Protein AF-A0A265Q5B5-F1 (afdb_monomer_lite)

Structure (mmCIF, N/CA/C/O backbone):
data_AF-A0A265Q5B5-F1
#
_entry.id   AF-A0A265Q5B5-F1
#
loop_
_atom_site.group_PDB
_atom_site.id
_atom_site.type_symbol
_atom_site.label_atom_id
_atom_site.label_alt_id
_atom_site.label_comp_id
_atom_site.label_asym_id
_atom_site.label_entity_id
_atom_site.label_seq_id
_atom_site.pdbx_PDB_ins_code
_atom_site.Cartn_x
_atom_site.Cartn_y
_atom_site.Cartn_z
_atom_site.occupancy
_atom_site.B_iso_or_equiv
_atom_site.auth_seq_id
_atom_site.auth_comp_id
_atom_site.auth_asym_id
_atom_site.auth_atom_id
_atom_site.pdbx_PDB_model_num
ATOM 1 N N . MET A 1 1 ? 31.815 -6.594 30.009 1.00 37.56 1 MET A N 1
ATOM 2 C CA . MET A 1 1 ? 31.273 -6.221 28.683 1.00 37.56 1 MET A CA 1
ATOM 3 C C . MET A 1 1 ? 29.751 -6.124 28.765 1.00 37.56 1 MET A C 1
ATOM 5 O O . MET A 1 1 ? 29.107 -7.114 29.095 1.00 37.56 1 MET A O 1
ATOM 9 N N . LYS A 1 2 ? 29.179 -4.924 28.579 1.00 41.59 2 LYS A N 1
ATOM 10 C CA . LYS A 1 2 ? 27.729 -4.666 28.672 1.00 41.59 2 LYS A CA 1
ATOM 11 C C . LYS A 1 2 ? 27.026 -5.218 27.427 1.00 41.59 2 LYS A C 1
ATOM 13 O O . LYS A 1 2 ? 27.319 -4.789 26.319 1.00 41.59 2 LYS A O 1
ATOM 18 N N . ARG A 1 3 ? 26.085 -6.146 27.626 1.00 47.56 3 ARG A N 1
ATOM 19 C CA . ARG A 1 3 ? 25.131 -6.595 26.603 1.00 47.56 3 ARG A CA 1
ATOM 20 C C . ARG A 1 3 ? 24.253 -5.407 26.197 1.00 47.56 3 ARG A C 1
ATOM 22 O O . ARG A 1 3 ? 23.339 -5.037 26.935 1.00 47.56 3 ARG A O 1
ATOM 29 N N . GLN A 1 4 ? 24.541 -4.803 25.048 1.00 50.81 4 GLN A N 1
ATOM 30 C CA . GLN A 1 4 ? 23.623 -3.887 24.379 1.00 50.81 4 GLN A CA 1
ATOM 31 C C . GLN A 1 4 ? 22.377 -4.707 24.017 1.00 50.81 4 GLN A C 1
ATOM 33 O O . GLN A 1 4 ? 22.443 -5.614 23.190 1.00 50.81 4 GLN A O 1
ATOM 38 N N . ARG A 1 5 ? 21.253 -4.449 24.694 1.00 52.31 5 ARG A N 1
ATOM 39 C CA . ARG A 1 5 ? 19.944 -4.999 24.326 1.00 52.31 5 ARG A CA 1
ATOM 40 C C . ARG A 1 5 ? 19.617 -4.487 22.925 1.00 52.31 5 ARG A C 1
ATOM 42 O O . ARG A 1 5 ? 19.189 -3.345 22.776 1.00 52.31 5 ARG A O 1
ATOM 49 N N . LEU A 1 6 ? 19.876 -5.313 21.916 1.00 54.53 6 LEU A N 1
ATOM 50 C CA . LEU A 1 6 ? 19.360 -5.142 20.567 1.00 54.53 6 LEU A CA 1
ATOM 51 C C . LEU A 1 6 ? 17.833 -5.084 20.689 1.00 54.53 6 LEU A C 1
ATOM 53 O O . LEU A 1 6 ? 17.208 -6.074 21.044 1.00 54.53 6 LEU A O 1
ATOM 57 N N . ILE A 1 7 ? 17.302 -3.866 20.555 1.00 53.28 7 ILE A N 1
ATOM 58 C CA . ILE A 1 7 ? 15.945 -3.491 20.139 1.00 53.28 7 ILE A CA 1
ATOM 59 C C . ILE A 1 7 ? 14.865 -4.496 20.575 1.00 53.28 7 ILE A C 1
ATOM 61 O O . ILE A 1 7 ? 14.673 -5.530 19.945 1.00 53.28 7 ILE A O 1
ATOM 65 N N . LYS A 1 8 ? 14.137 -4.160 21.652 1.00 49.94 8 LYS A N 1
ATOM 66 C CA . LYS A 1 8 ? 12.994 -4.933 22.166 1.00 49.94 8 LYS A CA 1
ATOM 67 C C . LYS A 1 8 ? 12.066 -5.367 21.022 1.00 49.94 8 LYS A C 1
ATOM 69 O O . LYS A 1 8 ? 11.388 -4.544 20.408 1.00 49.94 8 LYS A O 1
ATOM 74 N N . SER A 1 9 ? 12.045 -6.669 20.784 1.00 59.62 9 SER A N 1
ATOM 75 C CA . SER A 1 9 ? 11.292 -7.385 19.764 1.00 59.62 9 SER A CA 1
ATOM 76 C C . SER A 1 9 ? 9.822 -7.591 20.145 1.00 59.62 9 SER A C 1
ATOM 78 O O . SER A 1 9 ? 9.343 -8.713 20.084 1.00 59.62 9 SER A O 1
ATOM 80 N N . ASP A 1 10 ? 9.097 -6.538 20.525 1.00 58.72 10 ASP A N 1
ATOM 81 C CA . ASP A 1 10 ? 7.666 -6.642 20.856 1.00 58.72 10 ASP A CA 1
ATOM 82 C C . ASP A 1 10 ? 6.896 -5.425 20.326 1.00 58.72 10 ASP A C 1
ATOM 84 O O . ASP A 1 10 ? 6.395 -4.588 21.078 1.00 58.72 10 ASP A O 1
ATOM 88 N N . MET A 1 11 ? 6.808 -5.281 18.998 1.00 64.94 11 MET A N 1
ATOM 89 C CA . MET A 1 11 ? 5.760 -4.419 18.440 1.00 64.94 11 MET A CA 1
ATOM 90 C C . MET A 1 11 ? 4.413 -5.122 18.599 1.00 64.94 11 MET A C 1
ATOM 92 O O . MET A 1 11 ? 4.222 -6.223 18.074 1.00 64.94 11 MET A O 1
ATOM 96 N N . SER A 1 12 ? 3.488 -4.470 19.308 1.00 81.12 12 SER A N 1
ATOM 97 C CA . SER A 1 12 ? 2.120 -4.955 19.484 1.00 81.12 12 SER A CA 1
ATOM 98 C C . SER A 1 12 ? 1.415 -5.117 18.136 1.00 81.12 12 SER A C 1
ATOM 100 O O . SER A 1 12 ? 1.731 -4.423 17.165 1.00 81.12 12 SER A O 1
ATOM 102 N N . PHE A 1 13 ? 0.430 -6.019 18.080 1.00 79.31 13 PHE A N 1
ATOM 103 C CA . PHE A 1 13 ? -0.422 -6.187 16.898 1.00 79.31 13 PHE A CA 1
ATOM 104 C C . PHE A 1 13 ? -1.035 -4.857 16.452 1.00 79.31 13 PHE A C 1
ATOM 106 O O . PHE A 1 13 ? -1.011 -4.557 15.267 1.00 79.31 13 PHE A O 1
ATOM 113 N N . TYR A 1 14 ? -1.444 -4.016 17.407 1.00 79.25 14 TYR A N 1
ATOM 114 C CA . TYR A 1 14 ? -1.907 -2.653 17.149 1.00 79.25 14 TYR A CA 1
ATOM 115 C C . TYR A 1 14 ? -0.912 -1.844 16.302 1.00 79.25 14 TYR A C 1
ATOM 117 O O . TYR A 1 14 ? -1.262 -1.347 15.235 1.00 79.25 14 TYR A O 1
ATOM 125 N N . LYS A 1 15 ? 0.355 -1.765 16.729 1.00 80.31 15 LYS A N 1
ATOM 126 C CA . LYS A 1 15 ? 1.370 -0.956 16.040 1.00 80.31 15 LYS A CA 1
ATOM 127 C C . LYS A 1 15 ? 1.723 -1.518 14.662 1.00 80.31 15 LYS A C 1
ATOM 129 O O . LYS A 1 15 ? 2.007 -0.761 13.740 1.00 80.31 15 LYS A O 1
ATOM 134 N N . LYS A 1 16 ? 1.687 -2.845 14.510 1.00 84.06 16 LYS A N 1
ATOM 135 C CA . LYS A 1 16 ? 1.873 -3.501 13.206 1.00 84.06 16 LYS A CA 1
ATOM 136 C C . LYS A 1 16 ? 0.741 -3.137 12.246 1.00 84.06 16 LYS A C 1
ATOM 138 O O . LYS A 1 16 ? 1.023 -2.742 11.120 1.00 84.06 16 LYS A O 1
ATOM 143 N N . THR A 1 17 ? -0.508 -3.217 12.701 1.00 86.19 17 THR A N 1
ATOM 144 C CA . THR A 1 17 ? -1.680 -2.837 11.903 1.00 86.19 17 THR A CA 1
ATOM 145 C C . THR A 1 17 ? -1.631 -1.363 11.516 1.00 86.19 17 THR A C 1
ATOM 147 O O . THR A 1 17 ? -1.834 -1.035 10.354 1.00 86.19 17 THR A O 1
ATOM 150 N N . GLU A 1 18 ? -1.278 -0.478 12.448 1.00 86.12 18 GLU A N 1
ATOM 151 C CA . GLU A 1 18 ? -1.142 0.955 12.177 1.00 86.12 18 GLU A CA 1
ATOM 152 C C . GLU A 1 18 ? -0.113 1.245 11.071 1.00 86.12 18 GLU A C 1
ATOM 154 O O . GLU A 1 18 ? -0.389 2.019 10.157 1.00 86.12 18 GLU A O 1
ATOM 159 N N . ILE A 1 19 ? 1.047 0.577 11.088 1.00 86.81 19 ILE A N 1
ATOM 160 C CA . ILE A 1 19 ? 2.059 0.714 10.027 1.00 86.81 19 ILE A CA 1
ATOM 161 C C . ILE A 1 19 ? 1.509 0.254 8.671 1.00 86.81 19 ILE A C 1
ATOM 163 O O . ILE A 1 19 ? 1.749 0.916 7.660 1.00 86.81 19 ILE A O 1
ATOM 167 N N . VAL A 1 20 ? 0.778 -0.864 8.638 1.00 87.94 20 VAL A N 1
ATOM 168 C CA . VAL A 1 20 ? 0.155 -1.376 7.407 1.00 87.94 20 VAL A CA 1
ATOM 169 C C . VAL A 1 20 ? -0.843 -0.359 6.853 1.00 87.94 20 VAL A C 1
ATOM 171 O O . VAL A 1 20 ? -0.760 -0.011 5.679 1.00 87.94 20 VAL A O 1
ATOM 174 N N . LEU A 1 21 ? -1.720 0.177 7.704 1.00 88.00 21 LEU A N 1
ATOM 175 C CA . LEU A 1 21 ? -2.726 1.169 7.320 1.00 88.00 21 LEU A CA 1
ATOM 176 C C . LEU A 1 21 ? -2.096 2.475 6.816 1.00 88.00 21 LEU A C 1
ATOM 178 O O . LEU A 1 21 ? -2.519 3.001 5.792 1.00 88.00 21 LEU A O 1
ATOM 182 N N . TYR A 1 22 ? -1.041 2.972 7.468 1.00 85.25 22 TYR A N 1
ATOM 183 C CA . TYR A 1 22 ? -0.315 4.158 6.995 1.00 85.25 22 TYR A CA 1
ATOM 184 C C . TYR A 1 22 ? 0.389 3.946 5.655 1.00 85.25 22 TYR A C 1
ATOM 186 O O . TYR A 1 22 ? 0.546 4.886 4.872 1.00 85.25 22 TYR A O 1
ATOM 194 N N . ASN A 1 23 ? 0.881 2.734 5.409 1.00 87.06 23 ASN A N 1
ATOM 195 C CA . ASN A 1 23 ? 1.587 2.421 4.174 1.00 87.06 23 ASN A CA 1
ATOM 196 C C . ASN A 1 23 ? 0.636 2.058 3.034 1.00 87.06 23 ASN A C 1
ATOM 198 O O . ASN A 1 23 ? 1.039 2.189 1.886 1.00 87.06 23 ASN A O 1
ATOM 202 N N . TYR A 1 24 ? -0.605 1.668 3.316 1.00 89.56 24 TYR A N 1
ATOM 203 C CA . TYR A 1 24 ? -1.591 1.273 2.311 1.00 89.56 24 TYR A CA 1
ATOM 204 C C . TYR A 1 24 ? -1.772 2.319 1.196 1.00 89.56 24 TYR A C 1
ATOM 206 O O . TYR A 1 24 ? -1.616 2.000 0.018 1.00 89.56 24 TYR A O 1
ATOM 214 N N . GLU A 1 25 ? -1.976 3.591 1.547 1.00 85.88 25 GLU A N 1
ATOM 215 C CA . GLU A 1 25 ? -2.076 4.678 0.557 1.00 85.88 25 GLU A CA 1
ATOM 216 C C . GLU A 1 25 ? -0.761 4.894 -0.214 1.00 85.88 25 GLU A C 1
ATOM 218 O O . GLU A 1 25 ? -0.761 5.159 -1.418 1.00 85.88 25 GLU A O 1
ATOM 223 N N . LYS A 1 26 ? 0.391 4.692 0.439 1.00 88.38 26 LYS A N 1
ATOM 224 C CA . LYS A 1 26 ? 1.698 4.762 -0.234 1.00 88.38 26 LYS A CA 1
ATOM 225 C C . LYS A 1 26 ? 1.896 3.615 -1.221 1.00 88.38 26 LYS A C 1
ATOM 227 O O . LYS A 1 26 ? 2.515 3.834 -2.257 1.00 88.38 26 LYS A O 1
ATOM 232 N N . LEU A 1 27 ? 1.387 2.418 -0.922 1.00 89.00 27 LEU A N 1
ATOM 233 C CA . LEU A 1 27 ? 1.443 1.269 -1.829 1.00 89.00 27 LEU A CA 1
ATOM 234 C C . LEU A 1 27 ? 0.643 1.559 -3.102 1.00 89.00 27 LEU A C 1
ATOM 236 O O . LEU A 1 27 ? 1.166 1.358 -4.196 1.00 89.00 27 LEU A O 1
ATOM 240 N N . LYS A 1 28 ? -0.564 2.128 -2.979 1.00 88.81 28 LYS A N 1
ATOM 241 C CA . LYS A 1 28 ? -1.359 2.568 -4.140 1.00 88.81 28 LYS A CA 1
ATOM 242 C C . LYS A 1 28 ? -0.628 3.608 -4.980 1.00 88.81 28 LYS A C 1
ATOM 244 O O . LYS A 1 28 ? -0.538 3.471 -6.198 1.00 88.81 28 LYS A O 1
ATOM 249 N N . LEU A 1 29 ? -0.063 4.629 -4.332 1.00 89.69 29 LEU A N 1
ATOM 250 C CA . LEU A 1 29 ? 0.710 5.658 -5.025 1.00 89.69 29 LEU A CA 1
ATOM 251 C C . LEU A 1 29 ? 1.933 5.057 -5.734 1.00 89.69 29 LEU A C 1
ATOM 253 O O . LEU A 1 29 ? 2.249 5.438 -6.857 1.00 89.69 29 LEU A O 1
ATOM 257 N N . ALA A 1 30 ? 2.597 4.089 -5.102 1.00 88.50 30 ALA A N 1
ATOM 258 C CA . ALA A 1 30 ? 3.753 3.407 -5.665 1.00 88.50 30 ALA A CA 1
ATOM 259 C C . ALA A 1 30 ? 3.409 2.505 -6.860 1.00 88.50 30 ALA A C 1
ATOM 261 O O . ALA A 1 30 ? 4.289 2.291 -7.695 1.00 88.50 30 ALA A O 1
ATOM 262 N N . VAL A 1 31 ? 2.188 1.962 -6.942 1.00 91.06 31 VAL A N 1
ATOM 263 C CA . VAL A 1 31 ? 1.686 1.275 -8.146 1.00 91.06 31 VAL A CA 1
ATOM 264 C C . VAL A 1 31 ? 1.472 2.296 -9.255 1.00 91.06 31 VAL A C 1
ATOM 266 O O . VAL A 1 31 ? 2.102 2.183 -10.304 1.00 91.06 31 VAL A O 1
ATOM 269 N N . LYS A 1 32 ? 0.696 3.349 -8.979 1.00 91.00 32 LYS A N 1
ATOM 270 C CA . LYS A 1 32 ? 0.376 4.392 -9.960 1.00 91.00 32 LYS A CA 1
ATOM 271 C C . LYS A 1 32 ? 1.628 5.032 -10.566 1.00 91.00 32 LYS A C 1
ATOM 273 O O . LYS A 1 32 ? 1.723 5.174 -11.779 1.00 91.00 32 LYS A O 1
ATOM 278 N N . GLN A 1 33 ? 2.621 5.354 -9.736 1.00 87.44 33 GLN A N 1
ATOM 279 C CA . GLN A 1 33 ? 3.885 5.913 -10.216 1.00 87.44 33 GLN A CA 1
ATOM 280 C C . GLN A 1 33 ? 4.611 4.953 -11.169 1.00 87.44 33 GLN A C 1
ATOM 282 O O . GLN A 1 33 ? 5.109 5.382 -12.202 1.00 87.44 33 GLN A O 1
ATOM 287 N N . LYS A 1 34 ? 4.652 3.648 -10.861 1.00 87.81 34 LYS A N 1
ATOM 288 C CA . LYS A 1 34 ? 5.294 2.662 -11.746 1.00 87.81 34 LYS A CA 1
ATOM 289 C C . LYS A 1 34 ? 4.530 2.481 -13.056 1.00 87.81 34 LYS A C 1
ATOM 291 O O . LYS A 1 34 ? 5.152 2.263 -14.091 1.00 87.81 34 LYS A O 1
ATOM 296 N N . GLU A 1 35 ? 3.202 2.565 -13.036 1.00 89.12 35 GLU A N 1
ATOM 297 C CA . GLU A 1 35 ? 2.391 2.542 -14.259 1.00 89.12 35 GLU A CA 1
ATOM 298 C C . GLU A 1 35 ? 2.676 3.760 -15.149 1.00 89.12 35 GLU A C 1
ATOM 300 O O . GLU A 1 35 ? 2.836 3.616 -16.364 1.00 89.12 35 GLU A O 1
ATOM 305 N N . GLU A 1 36 ? 2.796 4.945 -14.546 1.00 89.00 36 GLU A N 1
ATOM 306 C CA . GLU A 1 36 ? 3.201 6.175 -15.234 1.00 89.00 36 GLU A CA 1
ATOM 307 C C . GLU A 1 36 ? 4.621 6.056 -15.805 1.00 89.00 36 GLU A C 1
ATOM 309 O O . GLU A 1 36 ? 4.836 6.401 -16.968 1.00 89.00 36 GLU A O 1
ATOM 314 N N . ASP A 1 37 ? 5.561 5.482 -15.050 1.00 85.19 37 ASP A N 1
ATOM 315 C CA . ASP A 1 37 ? 6.931 5.232 -15.510 1.00 85.19 37 ASP A CA 1
ATOM 316 C C . ASP A 1 37 ? 6.948 4.261 -16.707 1.00 85.19 37 ASP A C 1
ATOM 318 O O . ASP A 1 37 ? 7.596 4.528 -17.720 1.00 85.19 37 ASP A O 1
ATOM 322 N N . ILE A 1 38 ? 6.185 3.159 -16.648 1.00 86.94 38 ILE A N 1
ATOM 323 C CA . ILE A 1 38 ? 6.015 2.217 -17.770 1.00 86.94 38 ILE A CA 1
ATOM 324 C C . ILE A 1 38 ? 5.463 2.938 -19.002 1.00 86.94 38 ILE A C 1
ATOM 326 O O . ILE A 1 38 ? 5.941 2.707 -20.118 1.00 86.94 38 ILE A O 1
ATOM 330 N N . LYS A 1 39 ? 4.445 3.787 -18.824 1.00 88.19 39 LYS A N 1
ATOM 331 C CA . LYS A 1 39 ? 3.837 4.546 -19.921 1.00 88.19 39 LYS A CA 1
ATOM 332 C C . LYS A 1 39 ? 4.848 5.509 -20.538 1.00 88.19 39 LYS A C 1
ATOM 334 O O . LYS A 1 39 ? 5.015 5.509 -21.756 1.00 88.19 39 LYS A O 1
ATOM 339 N N . TYR A 1 40 ? 5.575 6.250 -19.706 1.00 85.75 40 TYR A N 1
ATOM 340 C CA . TYR A 1 40 ? 6.627 7.154 -20.152 1.00 85.75 40 TYR A CA 1
ATOM 341 C C . TYR A 1 40 ? 7.700 6.415 -20.958 1.00 85.75 40 TYR A C 1
ATOM 343 O O . TYR A 1 40 ? 8.058 6.866 -22.044 1.00 85.75 40 TYR A O 1
ATOM 351 N N . ILE A 1 41 ? 8.155 5.254 -20.476 1.00 84.06 41 ILE A N 1
ATOM 352 C CA . ILE A 1 41 ? 9.155 4.422 -21.157 1.00 84.06 41 ILE A CA 1
ATOM 353 C C . ILE A 1 41 ? 8.636 3.927 -22.516 1.00 84.06 41 ILE A C 1
ATOM 355 O O . ILE A 1 41 ? 9.386 3.882 -23.488 1.00 84.06 41 ILE A O 1
ATOM 359 N N . ARG A 1 42 ? 7.349 3.578 -22.629 1.00 83.44 42 ARG A N 1
ATOM 360 C CA . ARG A 1 42 ? 6.719 3.203 -23.912 1.00 83.44 42 ARG A CA 1
ATOM 361 C C . ARG A 1 42 ? 6.659 4.338 -24.920 1.00 83.44 42 ARG A C 1
ATOM 363 O O . ARG A 1 42 ? 6.840 4.080 -26.103 1.00 83.44 42 ARG A O 1
ATOM 370 N N . GLU A 1 43 ? 6.411 5.556 -24.462 1.00 85.75 43 GLU A N 1
ATOM 371 C CA . GLU A 1 43 ? 6.249 6.720 -25.336 1.00 85.75 43 GLU A CA 1
ATOM 372 C C . GLU A 1 43 ? 7.589 7.383 -25.698 1.00 85.75 43 GLU A C 1
ATOM 374 O O . GLU A 1 43 ? 7.753 7.848 -26.822 1.00 85.75 43 GLU A O 1
ATOM 379 N N . ASN A 1 44 ? 8.556 7.405 -24.773 1.00 81.75 44 ASN A N 1
ATOM 380 C CA . ASN A 1 44 ? 9.797 8.185 -24.886 1.00 81.75 44 ASN A CA 1
ATOM 381 C C . ASN A 1 44 ? 11.071 7.322 -24.977 1.00 81.75 44 ASN A C 1
ATOM 383 O O . ASN A 1 44 ? 12.148 7.850 -25.246 1.00 81.75 44 ASN A O 1
ATOM 387 N N . GLY A 1 45 ? 10.972 6.004 -24.774 1.00 75.12 45 GLY A N 1
ATOM 388 C CA . GLY A 1 45 ? 12.115 5.088 -24.761 1.00 75.12 45 GLY A CA 1
ATOM 389 C C . GLY A 1 45 ? 12.791 4.959 -23.389 1.00 75.12 45 GLY A C 1
ATOM 390 O O . GLY A 1 45 ? 12.254 5.364 -22.359 1.00 75.12 45 GLY A O 1
ATOM 391 N N . LEU A 1 46 ? 13.974 4.332 -23.359 1.00 70.62 46 LEU A N 1
ATOM 392 C CA . LEU A 1 46 ? 14.719 4.109 -22.116 1.00 70.62 46 LEU A CA 1
ATOM 393 C C . LEU A 1 46 ? 15.194 5.445 -21.513 1.00 70.62 46 LEU A C 1
ATOM 395 O O . LEU A 1 46 ? 15.910 6.184 -22.188 1.00 70.62 46 LEU A O 1
ATOM 399 N N . PRO A 1 47 ? 14.886 5.743 -20.239 1.00 66.25 47 PRO A N 1
ATOM 400 C CA . PRO A 1 47 ? 15.429 6.915 -19.568 1.00 66.25 47 PRO A CA 1
ATOM 401 C C . PRO A 1 47 ? 16.952 6.789 -19.433 1.00 66.25 47 PRO A C 1
ATOM 403 O O . PRO A 1 47 ? 17.455 5.795 -18.908 1.00 66.25 47 PRO A O 1
ATOM 406 N N . GLU A 1 48 ? 17.693 7.823 -19.847 1.00 58.78 48 GLU A N 1
ATOM 407 C CA . GLU A 1 48 ? 19.168 7.839 -19.829 1.00 58.78 48 GLU A CA 1
ATOM 408 C C . GLU A 1 48 ? 19.769 7.633 -18.426 1.00 58.78 48 GLU A C 1
ATOM 410 O O . GLU A 1 48 ? 20.899 7.164 -18.290 1.00 58.78 48 GLU A O 1
ATOM 415 N N . ARG A 1 49 ? 19.023 7.969 -17.361 1.00 50.88 49 ARG A N 1
ATOM 416 C CA . ARG A 1 49 ? 19.417 7.770 -15.957 1.00 50.88 49 ARG A CA 1
ATOM 417 C C . ARG A 1 49 ? 18.208 7.467 -15.075 1.00 50.88 49 ARG A C 1
ATOM 419 O O . ARG A 1 49 ? 17.656 8.360 -14.435 1.00 50.88 49 ARG A O 1
ATOM 426 N N . SER A 1 50 ? 17.834 6.197 -14.963 1.00 52.19 50 SER A N 1
ATOM 427 C CA . SER A 1 50 ? 16.990 5.769 -13.843 1.00 52.19 50 SER A CA 1
ATOM 428 C C . SER A 1 50 ? 17.821 5.757 -12.557 1.00 52.19 50 SER A C 1
ATOM 430 O O . SER A 1 50 ? 18.729 4.943 -12.419 1.00 52.19 50 SER A O 1
ATOM 432 N N . LYS A 1 51 ? 17.534 6.653 -11.601 1.00 52.91 51 LYS A N 1
ATOM 433 C CA . LYS A 1 51 ? 18.294 6.773 -10.334 1.00 52.91 51 LYS A CA 1
ATOM 434 C C . LYS A 1 51 ? 18.204 5.533 -9.426 1.00 52.91 51 LYS A C 1
ATOM 436 O O . LYS A 1 51 ? 18.985 5.423 -8.488 1.00 52.91 51 LYS A O 1
ATOM 441 N N . SER A 1 52 ? 17.260 4.627 -9.677 1.00 48.97 52 SER A N 1
ATOM 442 C CA . SER A 1 52 ? 16.922 3.493 -8.803 1.00 48.97 52 SER A CA 1
ATOM 443 C C . SER A 1 52 ? 17.086 2.112 -9.450 1.00 48.97 52 SER A C 1
ATOM 445 O O . SER A 1 52 ? 16.870 1.105 -8.778 1.00 48.97 52 SER A O 1
ATOM 447 N N . ILE A 1 53 ? 17.481 2.028 -10.725 1.00 52.19 53 ILE A N 1
ATOM 448 C CA . ILE A 1 53 ? 17.652 0.747 -11.423 1.00 52.19 53 ILE A CA 1
ATOM 449 C C . ILE A 1 53 ? 19.136 0.464 -11.617 1.00 52.19 53 ILE A C 1
ATOM 451 O O . ILE A 1 53 ? 19.804 1.064 -12.456 1.00 52.19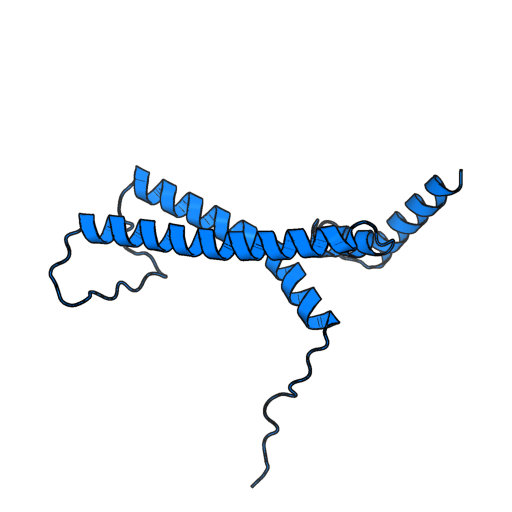 53 ILE A O 1
ATOM 455 N N . VAL A 1 54 ? 19.635 -0.496 -10.844 1.00 53.25 54 VAL A N 1
ATOM 456 C CA . VAL A 1 54 ? 20.910 -1.160 -11.110 1.00 53.25 54 VAL A CA 1
ATOM 457 C C . VAL A 1 54 ? 20.604 -2.335 -12.034 1.00 53.25 54 VAL A C 1
ATOM 459 O O . VAL A 1 54 ? 20.027 -3.331 -11.598 1.00 53.25 54 VAL A O 1
ATOM 462 N N . PHE A 1 55 ? 20.934 -2.205 -13.319 1.00 53.53 55 PHE A N 1
ATOM 463 C CA . PHE A 1 55 ? 20.939 -3.346 -14.230 1.00 53.53 55 PHE A CA 1
ATOM 464 C C . PHE A 1 55 ? 22.114 -4.248 -13.849 1.00 53.53 55 PHE A C 1
ATOM 466 O O . PHE A 1 55 ? 23.274 -3.863 -14.008 1.00 53.53 55 PHE A O 1
ATOM 473 N N . PHE A 1 56 ? 21.829 -5.445 -13.339 1.00 47.91 56 PHE A N 1
ATOM 474 C CA . PHE A 1 56 ? 22.832 -6.500 -13.273 1.00 47.91 56 PHE A CA 1
ATOM 475 C C . PHE A 1 56 ? 22.973 -7.064 -14.684 1.00 47.91 56 PHE A C 1
ATOM 477 O O . PHE A 1 56 ? 22.179 -7.895 -15.110 1.00 47.91 56 PHE A O 1
ATOM 484 N N . SER A 1 57 ? 23.960 -6.574 -15.436 1.00 51.50 57 SER A N 1
ATOM 485 C CA . SER A 1 57 ? 24.332 -7.174 -16.716 1.00 51.50 57 SER A CA 1
ATOM 486 C C . SER A 1 57 ? 24.781 -8.612 -16.460 1.00 51.50 57 SER A C 1
ATOM 488 O O . SER A 1 57 ? 25.924 -8.856 -16.064 1.00 51.50 57 SER A O 1
ATOM 490 N N . THR A 1 58 ? 23.877 -9.567 -16.638 1.00 50.88 58 THR A N 1
ATOM 491 C CA . THR A 1 58 ? 24.201 -10.986 -16.540 1.00 50.88 58 THR A CA 1
ATOM 492 C C . THR A 1 58 ? 25.006 -11.334 -17.788 1.00 50.88 58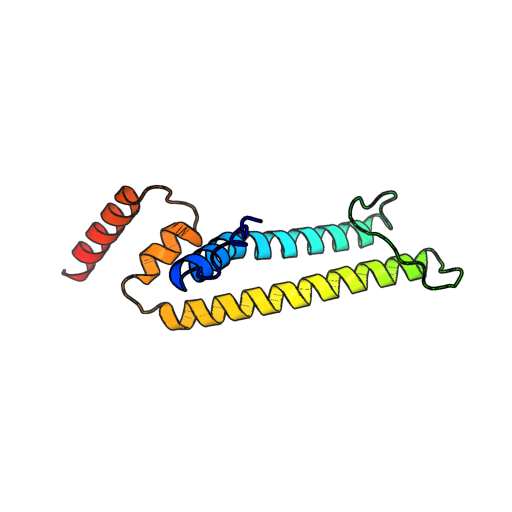 THR A C 1
ATOM 494 O O . THR A 1 58 ? 24.436 -11.502 -18.855 1.00 50.88 58 THR A O 1
ATOM 497 N N . ALA A 1 59 ? 26.337 -11.304 -17.663 1.00 50.25 59 ALA A N 1
ATOM 498 C CA . ALA A 1 59 ? 27.340 -11.844 -18.588 1.00 50.25 59 ALA A CA 1
ATOM 499 C C . ALA A 1 59 ? 26.869 -12.043 -20.050 1.00 50.25 59 ALA A C 1
ATOM 501 O O . ALA A 1 59 ? 26.641 -13.161 -20.500 1.00 50.25 59 ALA A O 1
ATOM 502 N N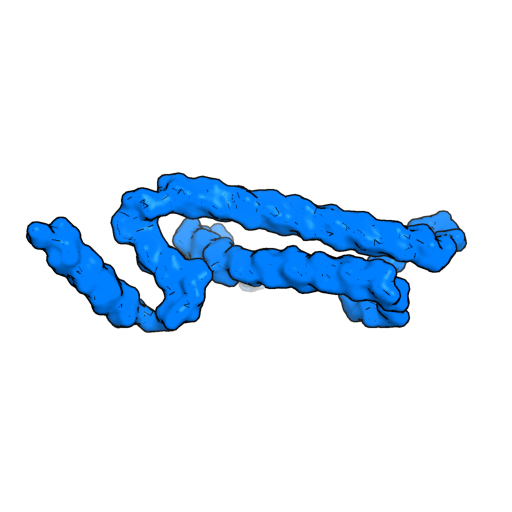 . GLY A 1 60 ? 26.742 -10.950 -20.803 1.00 55.06 60 GLY A N 1
ATOM 503 C CA . GLY A 1 60 ? 26.397 -10.986 -22.223 1.00 55.06 60 GLY A CA 1
ATOM 504 C C . GLY A 1 60 ? 26.111 -9.588 -22.758 1.00 55.06 60 GLY A C 1
ATOM 505 O O . GLY A 1 60 ? 25.574 -8.745 -22.040 1.00 55.06 60 GLY A O 1
ATOM 506 N N . ASN A 1 61 ? 26.493 -9.315 -24.007 1.00 59.00 61 ASN A N 1
ATOM 507 C CA . ASN A 1 61 ? 26.178 -8.064 -24.702 1.00 59.00 61 ASN A CA 1
ATOM 508 C C . ASN A 1 61 ? 24.655 -7.954 -24.921 1.00 59.00 61 ASN A C 1
ATOM 510 O O . ASN A 1 61 ? 24.162 -8.256 -26.002 1.00 59.00 61 ASN A O 1
ATOM 514 N N . MET A 1 62 ? 23.902 -7.550 -23.894 1.00 64.38 62 MET A N 1
ATOM 515 C CA . MET A 1 62 ? 22.471 -7.260 -24.016 1.00 64.38 62 MET A CA 1
ATOM 516 C C . MET A 1 62 ? 22.261 -6.020 -24.876 1.00 64.38 62 MET A C 1
ATOM 518 O O . MET A 1 62 ? 22.848 -4.964 -24.596 1.00 64.38 62 MET A O 1
ATOM 522 N N . SER A 1 63 ? 21.400 -6.143 -25.886 1.00 71.19 63 SER A N 1
ATOM 523 C CA . SER A 1 63 ? 21.018 -5.018 -26.731 1.00 71.19 63 SER A CA 1
ATOM 524 C C . SER A 1 63 ? 20.178 -4.005 -25.942 1.00 71.19 63 SER A C 1
ATOM 526 O O . SER A 1 63 ? 19.612 -4.309 -24.888 1.00 71.19 63 SER A O 1
ATOM 528 N N . ALA A 1 64 ? 20.073 -2.775 -26.450 1.00 68.88 64 ALA A N 1
ATOM 529 C CA . ALA A 1 64 ? 19.198 -1.765 -25.852 1.00 68.88 64 ALA A CA 1
ATOM 530 C C . ALA A 1 64 ? 17.718 -2.204 -25.839 1.00 68.88 64 ALA A C 1
ATOM 532 O O . ALA A 1 64 ? 16.987 -1.841 -24.920 1.00 68.88 64 ALA A O 1
ATOM 533 N N . GLY A 1 65 ? 17.295 -3.019 -26.814 1.00 74.50 65 GLY A N 1
ATOM 534 C CA . GLY A 1 65 ? 15.950 -3.596 -26.865 1.00 74.50 65 GLY A CA 1
ATOM 535 C C . GLY A 1 65 ? 15.704 -4.621 -25.756 1.00 74.50 65 GLY A C 1
ATOM 536 O O . GLY A 1 65 ? 14.667 -4.572 -25.102 1.00 74.50 65 GLY A O 1
ATOM 537 N N . ASP A 1 66 ? 16.679 -5.485 -25.470 1.00 76.94 66 ASP A N 1
ATOM 538 C CA . ASP A 1 66 ? 16.542 -6.494 -24.408 1.00 76.94 66 ASP A CA 1
ATOM 539 C C . ASP A 1 66 ? 16.444 -5.836 -23.026 1.00 76.94 66 ASP A C 1
ATOM 541 O O . ASP A 1 66 ? 15.600 -6.202 -22.211 1.00 76.94 66 ASP A O 1
ATOM 545 N N . ARG A 1 67 ? 17.245 -4.787 -22.789 1.00 74.19 67 ARG A N 1
ATOM 546 C CA . ARG A 1 67 ? 17.189 -3.992 -21.547 1.00 74.19 67 ARG A CA 1
ATOM 547 C C . ARG A 1 67 ? 15.851 -3.281 -21.371 1.00 74.19 67 ARG A C 1
ATOM 549 O O . ARG A 1 67 ? 15.379 -3.130 -20.249 1.00 74.19 67 ARG A O 1
ATOM 556 N N . TYR A 1 68 ? 15.256 -2.825 -22.471 1.00 78.94 68 TYR A N 1
ATOM 557 C CA . TYR A 1 68 ? 13.934 -2.211 -22.463 1.00 78.94 68 TYR A CA 1
ATOM 558 C C . TYR A 1 68 ? 12.859 -3.205 -22.014 1.00 78.94 68 TYR A C 1
ATOM 560 O O . TYR A 1 68 ? 12.054 -2.887 -21.137 1.00 78.94 68 TYR A O 1
ATOM 568 N N . VAL A 1 69 ? 12.865 -4.413 -22.583 1.00 82.44 69 VAL A N 1
ATOM 569 C CA . VAL A 1 69 ? 11.895 -5.462 -22.240 1.00 82.44 69 VAL A CA 1
ATOM 570 C C . VAL A 1 69 ? 12.054 -5.884 -20.782 1.00 82.44 69 VAL A C 1
ATOM 572 O O . VAL A 1 69 ? 11.076 -5.841 -20.038 1.00 82.44 69 VAL A O 1
ATOM 575 N N . GLU A 1 70 ? 13.281 -6.182 -20.351 1.00 83.56 70 GLU A N 1
ATOM 576 C CA . GLU A 1 70 ? 13.575 -6.608 -18.977 1.00 83.56 70 GLU A CA 1
ATOM 577 C C . GLU A 1 70 ? 13.133 -5.558 -17.943 1.00 83.56 70 GLU A C 1
ATOM 579 O O . GLU A 1 70 ? 12.560 -5.889 -16.903 1.00 83.56 70 GLU A O 1
ATOM 584 N N . LEU A 1 71 ? 13.327 -4.270 -18.245 1.00 81.75 71 LEU A N 1
ATOM 585 C CA . LEU A 1 71 ? 12.911 -3.181 -17.364 1.00 81.75 71 LEU A CA 1
ATOM 586 C C . LEU A 1 71 ? 11.393 -3.114 -17.188 1.00 81.75 71 LEU A C 1
ATOM 588 O O . LEU A 1 71 ? 10.890 -2.980 -16.070 1.00 81.75 71 LEU A O 1
ATOM 592 N N . ILE A 1 72 ? 10.660 -3.206 -18.297 1.00 85.12 72 ILE A N 1
ATOM 593 C CA . ILE A 1 72 ? 9.198 -3.184 -18.286 1.00 85.12 72 ILE A CA 1
ATOM 594 C C . ILE A 1 72 ? 8.652 -4.417 -17.563 1.00 85.12 72 ILE A C 1
ATOM 596 O O . ILE A 1 72 ? 7.691 -4.300 -16.803 1.00 85.12 72 ILE A O 1
ATOM 600 N N . GLU A 1 73 ? 9.245 -5.589 -17.781 1.00 87.56 73 GLU A N 1
ATOM 601 C CA . GLU A 1 73 ? 8.857 -6.822 -17.094 1.00 87.56 73 GLU A CA 1
ATOM 602 C C . GLU A 1 73 ? 9.097 -6.737 -15.591 1.00 87.56 73 GLU A C 1
ATOM 604 O O . GLU A 1 73 ? 8.202 -7.085 -14.818 1.00 87.56 73 GLU A O 1
ATOM 609 N N . LYS A 1 74 ? 10.237 -6.184 -15.169 1.00 86.56 74 LYS A N 1
ATOM 610 C CA . LYS A 1 74 ? 10.523 -5.943 -13.755 1.00 86.56 74 LYS A CA 1
ATOM 611 C C . LYS A 1 74 ? 9.477 -5.033 -13.116 1.00 86.56 74 LYS A C 1
ATOM 613 O O . LYS A 1 74 ? 8.913 -5.387 -12.086 1.00 86.56 74 LYS A O 1
ATOM 618 N N . TYR A 1 75 ? 9.159 -3.898 -13.739 1.00 86.50 75 TYR A N 1
ATOM 619 C CA . TYR A 1 75 ? 8.139 -3.004 -13.190 1.00 86.50 75 TYR A CA 1
ATOM 620 C C . TYR A 1 75 ? 6.756 -3.647 -13.125 1.00 86.50 75 TYR A C 1
ATOM 622 O O . TYR A 1 75 ? 6.045 -3.453 -12.142 1.00 86.50 75 TYR A O 1
ATOM 630 N N . LYS A 1 76 ? 6.376 -4.444 -14.129 1.00 89.44 76 LYS A N 1
ATOM 631 C CA . LYS A 1 76 ? 5.121 -5.207 -14.091 1.00 89.44 76 LYS A CA 1
ATOM 632 C C . LYS A 1 76 ? 5.105 -6.230 -12.957 1.00 89.44 76 LYS A C 1
ATOM 634 O O . LYS A 1 76 ? 4.074 -6.381 -12.308 1.00 89.44 76 LYS A O 1
ATOM 639 N N . ALA A 1 77 ? 6.217 -6.924 -12.719 1.00 90.62 77 ALA A N 1
ATOM 640 C CA . ALA A 1 77 ? 6.331 -7.877 -11.620 1.00 90.62 77 ALA A CA 1
ATOM 641 C C . ALA A 1 77 ? 6.185 -7.174 -10.260 1.00 90.62 77 ALA A C 1
ATOM 643 O O . ALA A 1 77 ? 5.372 -7.608 -9.443 1.00 90.62 77 ALA A O 1
ATOM 644 N N . ASP A 1 78 ? 6.881 -6.048 -10.069 1.00 88.12 78 ASP A N 1
ATOM 645 C CA . ASP A 1 78 ? 6.807 -5.235 -8.849 1.00 88.12 78 ASP A CA 1
ATOM 646 C C . ASP A 1 78 ? 5.385 -4.687 -8.610 1.00 88.12 78 ASP A C 1
ATOM 648 O O . ASP A 1 78 ? 4.897 -4.672 -7.475 1.00 88.12 78 ASP A O 1
ATOM 652 N N . ILE A 1 79 ? 4.699 -4.237 -9.672 1.00 90.44 79 ILE A N 1
ATOM 653 C CA . ILE A 1 79 ? 3.290 -3.816 -9.609 1.00 90.44 79 ILE A CA 1
ATOM 654 C C . ILE A 1 79 ? 2.421 -4.988 -9.156 1.00 90.44 79 ILE A C 1
ATOM 656 O O . ILE A 1 79 ? 1.716 -4.860 -8.160 1.00 90.44 79 ILE A O 1
ATOM 660 N N . ALA A 1 80 ? 2.524 -6.143 -9.816 1.00 92.62 80 ALA A N 1
ATOM 661 C CA . ALA A 1 80 ? 1.694 -7.304 -9.512 1.00 92.62 80 ALA A CA 1
ATOM 662 C C . ALA A 1 80 ? 1.919 -7.847 -8.089 1.00 92.62 80 ALA A C 1
ATOM 664 O O . ALA A 1 80 ? 1.013 -8.418 -7.484 1.00 92.62 80 ALA A O 1
ATOM 665 N N . GLU A 1 81 ? 3.128 -7.736 -7.538 1.00 91.44 81 GLU A N 1
ATOM 666 C CA . GLU A 1 81 ? 3.384 -8.051 -6.129 1.00 91.44 81 GLU A CA 1
ATOM 667 C C . GLU A 1 81 ? 2.690 -7.045 -5.204 1.00 91.44 81 GLU A C 1
ATOM 669 O O . GLU A 1 81 ? 1.919 -7.442 -4.328 1.00 91.44 81 GLU A O 1
ATOM 674 N N . THR A 1 82 ? 2.877 -5.749 -5.467 1.00 91.44 82 THR A N 1
ATOM 675 C CA . THR A 1 82 ? 2.275 -4.673 -4.669 1.00 91.44 82 THR A CA 1
ATOM 676 C C . THR A 1 82 ? 0.742 -4.736 -4.690 1.00 91.44 82 THR A C 1
ATOM 678 O O . THR A 1 82 ? 0.100 -4.582 -3.653 1.00 91.44 82 THR A O 1
ATOM 681 N N . GLU A 1 83 ? 0.136 -5.018 -5.843 1.00 92.56 83 GLU A N 1
ATOM 682 C CA . GLU A 1 83 ? -1.314 -5.184 -5.999 1.00 92.56 83 GLU A CA 1
ATOM 683 C C . GLU A 1 83 ? -1.859 -6.365 -5.194 1.00 92.56 83 GLU A C 1
ATOM 685 O O . GLU A 1 83 ? -2.928 -6.260 -4.592 1.00 92.56 83 GLU A O 1
ATOM 690 N N . ARG A 1 84 ? -1.126 -7.485 -5.123 1.00 93.31 84 ARG A N 1
ATOM 691 C CA . ARG A 1 84 ? -1.526 -8.622 -4.277 1.00 93.31 84 ARG A CA 1
ATOM 692 C C . ARG A 1 84 ? -1.530 -8.244 -2.802 1.00 93.31 84 ARG A C 1
ATOM 694 O O . ARG A 1 84 ? -2.414 -8.689 -2.070 1.00 93.31 84 ARG A O 1
ATOM 701 N N . ASP A 1 85 ? -0.570 -7.439 -2.361 1.00 90.69 85 ASP A N 1
ATOM 702 C CA . ASP A 1 85 ? -0.528 -6.967 -0.979 1.00 90.69 85 ASP A CA 1
ATOM 703 C C . ASP A 1 85 ? -1.655 -5.980 -0.678 1.00 90.69 85 ASP A C 1
ATOM 705 O O . ASP A 1 85 ? -2.325 -6.126 0.346 1.00 90.69 85 ASP A O 1
ATOM 709 N N . ILE A 1 86 ? -1.942 -5.051 -1.595 1.00 92.38 86 ILE A N 1
ATOM 710 C CA . ILE A 1 86 ? -3.116 -4.169 -1.511 1.00 92.38 86 ILE A CA 1
ATOM 711 C C . ILE A 1 86 ? -4.393 -5.011 -1.395 1.00 92.38 86 ILE A C 1
ATOM 713 O O . ILE A 1 86 ? -5.156 -4.825 -0.452 1.00 92.38 86 ILE A O 1
ATOM 717 N N . ALA A 1 87 ? -4.572 -6.013 -2.260 1.00 92.94 87 ALA A N 1
ATOM 718 C CA . ALA A 1 87 ? -5.744 -6.884 -2.234 1.00 92.94 87 ALA A CA 1
ATOM 719 C C . ALA A 1 87 ? -5.872 -7.672 -0.919 1.00 92.94 87 ALA A C 1
ATOM 721 O O . ALA A 1 87 ? -6.977 -7.899 -0.426 1.00 92.94 87 ALA A O 1
ATOM 722 N N . ARG A 1 88 ? -4.763 -8.108 -0.309 1.00 91.88 88 ARG A N 1
ATOM 723 C CA . ARG A 1 88 ? -4.794 -8.754 1.017 1.00 91.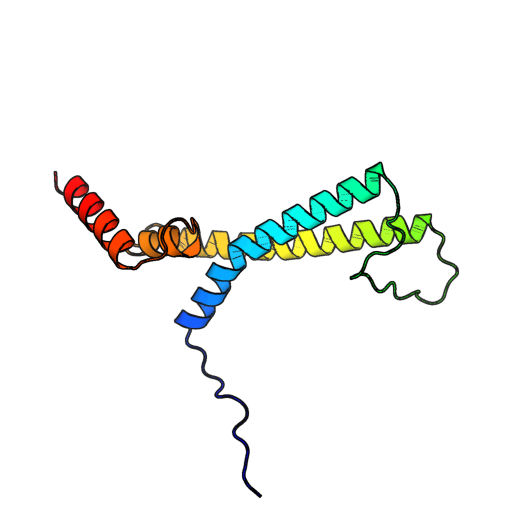88 88 ARG A CA 1
ATOM 724 C C . ARG A 1 88 ? -5.248 -7.786 2.104 1.00 91.88 88 ARG A C 1
ATOM 726 O O . ARG A 1 88 ? -6.013 -8.194 2.977 1.00 91.88 88 ARG A O 1
ATOM 733 N N . ILE A 1 89 ? -4.781 -6.539 2.052 1.00 90.81 89 ILE A N 1
ATOM 734 C CA . ILE A 1 89 ? -5.189 -5.490 2.989 1.00 90.81 89 ILE A CA 1
ATOM 735 C C . ILE A 1 89 ? -6.678 -5.188 2.806 1.00 90.81 89 ILE A C 1
ATOM 737 O O . ILE A 1 89 ? -7.400 -5.189 3.797 1.00 90.81 89 ILE A O 1
ATOM 741 N N . ASP A 1 90 ? -7.153 -5.041 1.569 1.00 91.19 90 ASP A N 1
ATOM 742 C CA . ASP A 1 90 ? -8.569 -4.803 1.261 1.00 91.19 90 ASP A CA 1
ATOM 743 C C . ASP A 1 90 ? -9.457 -5.927 1.795 1.00 91.19 90 ASP A C 1
ATOM 745 O O . ASP A 1 90 ? -10.401 -5.677 2.539 1.00 91.19 90 ASP A O 1
ATOM 749 N N . ASN A 1 91 ? -9.094 -7.185 1.532 1.00 92.31 91 ASN A N 1
ATOM 750 C CA . ASN A 1 91 ? -9.820 -8.338 2.066 1.00 92.31 91 ASN A CA 1
ATOM 751 C C . ASN A 1 91 ? -9.828 -8.378 3.604 1.00 92.31 91 ASN A C 1
ATOM 753 O O . ASN A 1 91 ? -10.776 -8.877 4.212 1.00 92.31 91 ASN A O 1
ATOM 757 N N . ALA A 1 92 ? -8.757 -7.915 4.255 1.00 89.56 92 ALA A N 1
ATOM 758 C CA . ALA A 1 92 ? -8.701 -7.832 5.710 1.00 89.56 92 ALA A CA 1
ATOM 759 C C . ALA A 1 92 ? -9.586 -6.697 6.245 1.00 89.56 92 ALA A C 1
ATOM 761 O O . ALA A 1 92 ? -10.289 -6.909 7.231 1.00 89.56 92 ALA A O 1
ATOM 762 N N . LEU A 1 93 ? -9.578 -5.535 5.584 1.00 89.12 93 LEU A N 1
ATOM 763 C CA . LEU A 1 93 ? -10.438 -4.393 5.899 1.00 89.12 93 LEU A CA 1
ATOM 764 C C . LEU A 1 93 ? -11.917 -4.749 5.727 1.00 89.12 93 LEU A C 1
ATOM 766 O O . LEU A 1 93 ? -12.718 -4.428 6.597 1.00 89.12 93 LEU A O 1
ATOM 770 N N . ASP A 1 94 ? -12.271 -5.474 4.667 1.00 90.62 94 ASP A N 1
ATOM 771 C CA . ASP A 1 94 ? -13.648 -5.893 4.395 1.00 90.62 94 ASP A CA 1
ATOM 772 C C . ASP A 1 94 ? -14.215 -6.787 5.497 1.00 90.62 94 ASP A C 1
ATOM 774 O O . ASP A 1 94 ? -15.362 -6.617 5.900 1.00 90.62 94 ASP A O 1
ATOM 778 N N . LYS A 1 95 ? -13.399 -7.679 6.067 1.00 89.31 95 LYS A N 1
ATOM 779 C CA . LYS A 1 95 ? -13.817 -8.543 7.187 1.00 89.31 95 LYS A CA 1
ATOM 780 C C . LYS A 1 95 ? -14.140 -7.779 8.465 1.00 89.31 95 LYS A C 1
ATOM 782 O O . LYS A 1 95 ? -14.864 -8.301 9.307 1.00 89.31 95 LYS A O 1
ATOM 787 N N . VAL A 1 96 ? -13.561 -6.595 8.640 1.00 86.69 96 VAL A N 1
ATOM 788 C CA . VAL A 1 96 ? -13.779 -5.747 9.819 1.00 86.69 96 VAL A CA 1
ATOM 789 C C . VAL A 1 96 ? -14.649 -4.534 9.500 1.00 86.69 96 VAL A C 1
ATOM 791 O O . VAL A 1 96 ? -14.869 -3.711 10.381 1.00 86.69 96 VAL A O 1
ATOM 794 N N . ARG A 1 97 ? -15.167 -4.420 8.269 1.00 86.50 97 ARG A N 1
ATOM 795 C CA . ARG A 1 97 ? -15.920 -3.253 7.791 1.00 86.50 97 ARG A CA 1
ATOM 796 C C . ARG A 1 97 ? -17.227 -3.033 8.553 1.00 86.50 97 ARG A C 1
ATOM 798 O O . ARG A 1 97 ? -17.619 -1.888 8.756 1.00 86.50 97 ARG A O 1
ATOM 805 N N . ASP A 1 98 ? -17.856 -4.114 9.008 1.00 85.88 98 ASP A N 1
ATOM 806 C CA . ASP A 1 98 ? -19.099 -4.071 9.788 1.00 85.88 98 ASP A CA 1
ATOM 807 C C . ASP A 1 98 ? -18.872 -3.744 11.277 1.00 85.88 98 ASP A C 1
ATOM 809 O O . ASP A 1 98 ? -19.831 -3.584 12.037 1.00 85.88 98 ASP A O 1
ATOM 813 N N . ASP A 1 99 ? -17.616 -3.631 11.725 1.00 88.12 99 ASP A N 1
ATOM 814 C CA . ASP A 1 99 ? -17.307 -3.257 13.101 1.00 88.12 99 ASP A CA 1
ATOM 815 C C . ASP A 1 99 ? -17.639 -1.777 13.353 1.00 88.12 99 ASP A C 1
ATOM 817 O O . ASP A 1 99 ? -17.276 -0.883 12.585 1.00 88.12 99 ASP A O 1
ATOM 821 N N . LYS A 1 100 ? -18.288 -1.491 14.486 1.00 81.50 100 LYS A N 1
ATOM 822 C CA . LYS A 1 100 ? -18.669 -0.127 14.891 1.00 81.50 100 LYS A CA 1
ATOM 823 C C . LYS A 1 100 ? -17.487 0.848 14.978 1.00 81.50 100 LYS A C 1
ATOM 825 O O . LYS A 1 100 ? -17.683 2.050 14.833 1.00 81.50 100 LYS A O 1
ATOM 830 N N . TYR A 1 101 ? -16.273 0.354 15.211 1.00 82.31 101 TYR A N 1
ATOM 831 C CA . TYR A 1 101 ? -15.059 1.161 15.295 1.00 82.31 101 TYR A CA 1
ATOM 832 C C . TYR A 1 101 ? -14.304 1.257 13.965 1.00 82.31 101 TYR A C 1
ATOM 834 O O . TYR A 1 101 ? -13.361 2.044 13.866 1.00 82.31 101 TYR A O 1
ATOM 842 N N . PHE A 1 102 ? -14.718 0.533 12.918 1.00 85.94 102 PHE A N 1
ATOM 843 C CA . PHE A 1 102 ? -14.086 0.607 11.596 1.00 85.94 102 PHE A CA 1
ATOM 844 C C . PHE A 1 102 ? -14.106 2.025 11.022 1.00 85.94 102 PHE A C 1
ATOM 846 O O . PHE A 1 102 ? -13.155 2.457 10.372 1.00 85.94 102 PHE A O 1
ATOM 853 N N . LYS A 1 103 ? -15.152 2.793 11.338 1.00 82.75 103 LYS A N 1
ATOM 854 C CA . LYS A 1 103 ? -15.289 4.186 10.911 1.00 82.75 103 LYS A CA 1
ATOM 855 C C . LYS A 1 103 ? -14.111 5.063 11.347 1.00 82.75 103 LYS A C 1
ATOM 857 O O . LYS A 1 103 ? -13.667 5.914 10.582 1.00 82.75 103 LYS A O 1
ATOM 862 N N . ILE A 1 104 ? -13.546 4.809 12.530 1.00 83.75 104 ILE A N 1
ATOM 863 C CA . ILE A 1 104 ? -12.344 5.503 13.021 1.00 83.75 104 ILE A CA 1
ATOM 864 C C . ILE A 1 104 ? -11.153 5.200 12.108 1.00 83.75 104 ILE A C 1
ATOM 866 O O . ILE A 1 104 ? -10.405 6.105 11.741 1.00 83.75 104 ILE A O 1
ATOM 870 N N . VAL A 1 105 ? -10.989 3.931 11.724 1.00 83.38 105 VAL A N 1
ATOM 871 C CA . VAL A 1 105 ? -9.901 3.485 10.845 1.00 83.38 105 VAL A CA 1
ATOM 872 C C . VAL A 1 105 ? -10.028 4.123 9.460 1.00 83.38 105 VAL A C 1
ATOM 874 O O . VAL A 1 105 ? -9.040 4.633 8.927 1.00 83.38 105 VAL A O 1
ATOM 877 N N . GLU A 1 106 ? -11.244 4.155 8.910 1.00 84.19 106 GLU A N 1
ATOM 878 C CA . GLU A 1 106 ? -11.544 4.804 7.631 1.00 84.19 106 GLU A CA 1
ATOM 879 C C . GLU A 1 106 ? -11.162 6.291 7.651 1.00 84.19 106 GLU A C 1
ATOM 881 O O . GLU A 1 106 ? -10.408 6.750 6.792 1.00 84.19 106 GLU A O 1
ATOM 886 N N . LEU A 1 107 ? -11.643 7.036 8.648 1.00 82.69 107 LEU A N 1
ATOM 887 C CA . LEU A 1 107 ? -11.433 8.482 8.744 1.00 82.69 107 LEU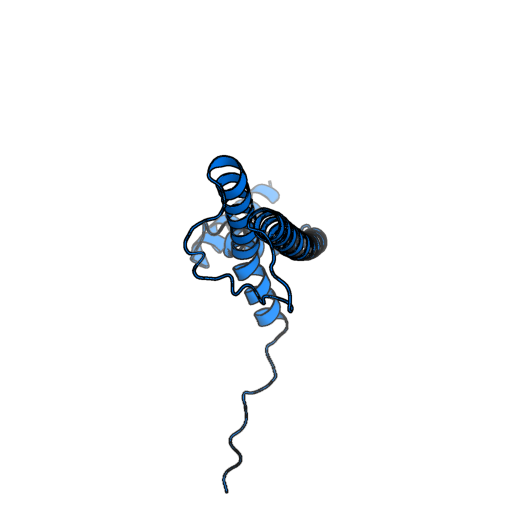 A CA 1
ATOM 888 C C . LEU A 1 107 ? -9.963 8.847 8.992 1.00 82.69 107 LEU A C 1
ATOM 890 O O . LEU A 1 107 ? -9.449 9.786 8.383 1.00 82.69 107 LEU A O 1
ATOM 894 N N . LYS A 1 108 ? -9.280 8.091 9.858 1.00 81.44 108 LYS A N 1
ATOM 895 C CA . LYS A 1 108 ? -7.913 8.395 10.295 1.00 81.44 108 LYS A CA 1
ATOM 896 C C . LYS A 1 108 ? -6.844 7.961 9.293 1.00 81.44 108 LYS A C 1
ATOM 898 O O . LYS A 1 108 ? -5.867 8.683 9.105 1.00 81.44 108 LYS A O 1
ATOM 903 N N . TYR A 1 109 ? -7.005 6.795 8.664 1.00 82.94 109 TYR A N 1
ATOM 904 C CA . TYR A 1 109 ? -5.942 6.193 7.849 1.00 82.94 109 TYR A CA 1
ATOM 905 C C . TYR A 1 109 ? -6.281 6.087 6.361 1.00 82.94 109 TYR A C 1
ATOM 907 O O . TYR A 1 109 ? -5.387 6.277 5.540 1.00 82.94 109 TYR A O 1
ATOM 915 N N . LEU A 1 110 ? -7.539 5.805 5.996 1.00 81.44 110 LEU A N 1
ATOM 916 C CA . LEU A 1 110 ? -7.914 5.590 4.589 1.00 81.44 110 LEU A CA 1
ATOM 917 C C . LEU A 1 110 ? -8.227 6.902 3.864 1.00 81.44 110 LEU A C 1
ATOM 919 O O . LEU A 1 110 ? -7.791 7.089 2.734 1.00 81.44 110 LEU A O 1
ATOM 923 N N . LYS A 1 111 ? -8.954 7.822 4.508 1.00 76.69 111 LYS A N 1
ATOM 924 C CA . LYS A 1 111 ? -9.297 9.124 3.912 1.00 76.69 111 LYS A CA 1
ATOM 925 C C . LYS A 1 111 ? -8.234 10.193 4.138 1.00 76.69 111 LYS A C 1
ATOM 927 O O . LYS A 1 111 ? -8.143 11.122 3.349 1.00 76.69 111 LYS A O 1
ATOM 932 N N . GLN A 1 112 ? -7.440 10.081 5.207 1.00 67.31 112 GLN A N 1
ATOM 933 C CA . GLN A 1 112 ? -6.455 11.093 5.637 1.00 67.31 112 GLN A CA 1
ATOM 934 C C . GLN A 1 112 ? -7.023 12.526 5.779 1.00 67.31 112 GLN A C 1
ATOM 936 O O . GLN A 1 112 ? -6.261 13.486 5.904 1.00 67.31 112 GLN A O 1
ATOM 941 N N . GLU A 1 113 ? -8.350 12.683 5.775 1.00 65.19 113 GLU A N 1
ATOM 942 C CA . GLU A 1 113 ? -9.047 13.969 5.875 1.00 65.19 113 GLU A CA 1
ATOM 943 C C . GLU A 1 113 ? -8.990 14.520 7.301 1.00 65.19 113 GLU A C 1
ATOM 945 O O . GLU A 1 113 ? -8.985 15.734 7.496 1.00 65.19 113 GLU A O 1
ATOM 950 N N . ILE A 1 114 ? -8.907 13.633 8.297 1.00 62.91 114 ILE A N 1
ATOM 951 C CA . ILE A 1 114 ? -9.051 13.986 9.707 1.00 62.91 114 ILE A CA 1
ATOM 952 C C . ILE A 1 114 ? -7.768 13.671 10.458 1.00 62.91 114 ILE A C 1
ATOM 954 O O . ILE A 1 114 ? -7.293 12.534 10.470 1.00 62.91 114 ILE A O 1
ATOM 958 N N . LYS A 1 115 ? -7.199 14.697 11.095 1.00 64.25 115 LYS A N 1
ATOM 959 C CA . LYS A 1 115 ? -5.905 14.597 11.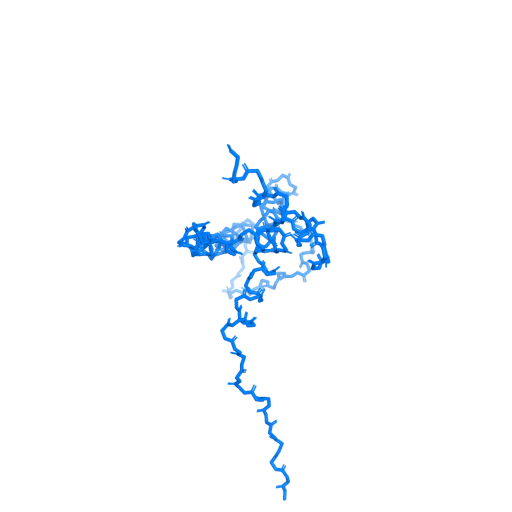786 1.00 64.25 115 LYS A CA 1
ATOM 960 C C . LYS A 1 115 ? -6.043 14.547 13.300 1.00 64.25 115 LYS A C 1
ATOM 962 O O . LYS A 1 115 ? -5.093 14.125 13.959 1.00 64.25 115 LYS A O 1
ATOM 967 N N . THR A 1 116 ? -7.179 14.978 13.850 1.00 75.56 116 THR A N 1
ATOM 968 C CA . THR A 1 116 ? -7.370 15.068 15.300 1.00 75.56 116 THR A CA 1
ATOM 969 C C . THR A 1 116 ? -8.441 14.108 15.799 1.00 75.56 116 THR A C 1
ATOM 971 O O . THR A 1 116 ? -9.469 13.900 15.160 1.00 75.56 116 THR A O 1
ATOM 974 N N . ASP A 1 117 ? -8.202 13.522 16.974 1.00 74.94 117 ASP A N 1
ATOM 975 C CA . ASP A 1 117 ? -9.139 12.572 17.580 1.00 74.94 117 ASP A CA 1
ATOM 976 C C . ASP A 1 117 ? -10.476 13.249 17.971 1.00 74.94 117 ASP A C 1
ATOM 978 O O . ASP A 1 117 ? -11.510 12.586 18.003 1.00 74.94 117 ASP A O 1
ATOM 982 N N . GLY A 1 118 ? -10.479 14.572 18.202 1.00 76.31 118 GLY A N 1
ATOM 983 C CA . GLY A 1 118 ? -11.690 15.352 18.500 1.00 76.31 118 GLY A CA 1
ATOM 984 C C . GLY A 1 118 ? -12.657 15.454 17.316 1.00 76.31 118 GLY A C 1
ATOM 985 O O . GLY A 1 118 ? -13.848 15.217 17.474 1.00 76.31 118 GLY A O 1
ATOM 986 N N . GLU A 1 119 ? -12.146 15.700 16.109 1.00 76.12 119 GLU A N 1
ATOM 987 C CA . GLU A 1 119 ? -12.970 15.736 14.890 1.00 76.12 119 GLU A CA 1
ATOM 988 C C . GLU A 1 119 ? -13.600 14.368 14.578 1.00 76.12 119 GLU A C 1
ATOM 990 O O . GLU A 1 119 ? -14.731 14.287 14.099 1.00 76.12 119 GLU A O 1
ATOM 995 N N . ILE A 1 120 ? -12.881 13.278 14.876 1.00 78.81 120 ILE A N 1
ATOM 996 C CA . ILE A 1 120 ? -13.412 11.916 14.740 1.00 78.81 120 ILE A CA 1
ATOM 997 C C . ILE A 1 120 ? -14.565 11.701 15.731 1.00 78.81 120 ILE A C 1
ATOM 999 O O . ILE A 1 120 ? -15.598 11.153 15.346 1.00 78.81 120 ILE A O 1
ATOM 1003 N N . ALA A 1 121 ? -14.411 12.147 16.981 1.00 77.38 121 ALA A N 1
ATOM 1004 C CA . ALA A 1 121 ? -15.452 12.035 18.001 1.00 77.38 121 ALA A CA 1
ATOM 1005 C C . ALA A 1 121 ? -16.727 12.799 17.603 1.00 77.38 121 ALA A C 1
ATOM 1007 O O . ALA A 1 121 ? -17.812 12.222 17.648 1.00 77.38 121 ALA A O 1
ATOM 1008 N N . ASP A 1 122 ? -16.592 14.033 17.112 1.00 79.19 122 ASP A N 1
ATOM 1009 C CA . ASP A 1 122 ? -17.725 14.861 16.678 1.00 79.19 122 ASP A CA 1
ATOM 1010 C C . ASP A 1 122 ? -18.527 14.223 15.531 1.00 79.19 122 ASP A C 1
ATOM 1012 O O . ASP A 1 122 ? -19.753 14.351 15.463 1.00 79.19 122 ASP A O 1
ATOM 1016 N N . ILE A 1 123 ? -17.851 13.552 14.593 1.00 78.31 123 ILE A N 1
ATOM 1017 C CA . ILE A 1 123 ? -18.510 12.854 13.479 1.00 78.31 123 ILE A CA 1
ATOM 1018 C C . ILE A 1 123 ? -19.253 11.619 13.981 1.00 78.31 123 ILE A C 1
ATOM 1020 O O . ILE A 1 123 ? -20.399 11.397 13.588 1.00 78.31 123 ILE A O 1
ATOM 1024 N N . LEU A 1 124 ? -18.628 10.842 14.867 1.00 77.50 124 LEU A N 1
ATOM 1025 C CA . LEU A 1 124 ? -19.236 9.636 15.424 1.00 77.50 124 LEU A CA 1
ATOM 1026 C C . LEU A 1 124 ? -20.446 9.956 16.308 1.00 77.50 124 LEU A C 1
ATOM 1028 O O . LEU A 1 124 ? -21.469 9.286 16.190 1.00 77.50 124 LEU A O 1
ATOM 1032 N N . GLU A 1 125 ? -20.377 11.002 17.137 1.00 75.25 125 GLU A N 1
ATOM 1033 C CA . GLU A 1 125 ? -21.519 11.448 17.947 1.00 75.25 125 GLU A CA 1
ATOM 1034 C C . GLU A 1 125 ? -22.704 11.879 17.078 1.00 75.25 125 GLU A C 1
ATOM 1036 O O . GLU A 1 125 ? -23.856 11.546 17.374 1.00 75.25 125 GLU A O 1
ATOM 1041 N N . LYS A 1 126 ? -22.434 12.583 15.972 1.00 68.56 126 LYS A N 1
ATOM 1042 C CA . LYS A 1 126 ? -23.474 12.957 15.008 1.00 68.56 126 LYS A CA 1
ATOM 1043 C C . LYS A 1 126 ? -24.099 11.719 14.367 1.00 68.56 126 LYS A C 1
ATOM 1045 O O . LYS A 1 126 ? -25.324 11.638 14.322 1.00 68.56 126 LYS A O 1
ATOM 1050 N N . GLU A 1 127 ? -23.304 10.753 13.907 1.00 64.38 127 GLU A N 1
ATOM 1051 C CA . GLU A 1 127 ? -23.816 9.510 13.305 1.00 64.38 127 GLU A CA 1
ATOM 1052 C C . GLU A 1 127 ? -24.677 8.686 14.284 1.00 64.38 127 GLU A C 1
ATOM 1054 O O . GLU A 1 127 ? -25.762 8.228 13.909 1.00 64.38 127 GLU A O 1
ATOM 1059 N N . ASP A 1 128 ? -24.263 8.556 15.548 1.00 63.00 128 ASP A N 1
ATOM 1060 C CA . ASP A 1 128 ? -25.038 7.856 16.585 1.00 63.00 128 ASP A CA 1
ATOM 1061 C C . ASP A 1 128 ? -26.365 8.563 16.904 1.00 63.00 128 ASP A C 1
ATOM 1063 O O . ASP A 1 128 ? -27.382 7.909 17.161 1.00 63.00 128 ASP A O 1
ATOM 1067 N N . HIS A 1 129 ? -26.388 9.897 16.848 1.00 60.41 129 HIS A N 1
ATOM 1068 C CA . HIS A 1 129 ? -27.606 10.683 17.031 1.00 60.41 129 HIS A CA 1
ATOM 1069 C C . HIS A 1 129 ? -28.605 10.494 15.871 1.00 60.41 129 HIS A C 1
ATOM 1071 O O . HIS A 1 129 ? -29.814 10.477 16.104 1.00 60.41 129 HIS A O 1
ATOM 1077 N N . TYR A 1 130 ? -28.136 10.301 14.632 1.00 58.25 130 TYR A N 1
ATOM 1078 C CA . TYR A 1 130 ? -29.007 10.016 13.480 1.00 58.25 130 TYR A CA 1
ATOM 1079 C C . TYR A 1 130 ? -29.517 8.569 13.438 1.00 58.25 130 TYR A C 1
ATOM 1081 O O . TYR A 1 130 ? -30.594 8.337 12.899 1.00 58.25 130 TYR A O 1
ATOM 1089 N N . ARG A 1 131 ? -28.801 7.599 14.024 1.00 58.19 131 ARG A N 1
ATOM 1090 C CA . ARG A 1 131 ? -29.245 6.190 14.094 1.00 58.19 131 ARG A CA 1
ATOM 1091 C C . ARG A 1 131 ? -30.327 5.909 15.141 1.00 58.19 131 ARG A C 1
ATOM 1093 O O . ARG A 1 131 ? -30.965 4.864 15.069 1.00 58.19 131 ARG A O 1
ATOM 1100 N N . LYS A 1 132 ? -30.511 6.791 16.128 1.00 54.12 132 LYS A N 1
ATOM 1101 C CA . LYS A 1 132 ? -31.489 6.631 17.226 1.00 54.12 132 LYS A CA 1
ATOM 1102 C C . LYS A 1 132 ? -32.849 7.291 16.961 1.00 54.12 132 LYS A C 1
ATOM 1104 O O . LYS A 1 132 ? -33.668 7.357 17.878 1.00 54.12 132 LYS A O 1
ATOM 1109 N N . LYS A 1 133 ? -33.079 7.793 15.751 1.00 43.59 133 LYS A N 1
ATOM 1110 C CA . LYS A 1 133 ? -34.306 8.478 15.340 1.00 43.59 133 LYS A CA 1
ATOM 1111 C C . LYS A 1 133 ? -35.027 7.670 14.272 1.00 43.59 133 LYS A C 1
ATOM 1113 O O . LYS A 1 133 ? -36.274 7.682 14.308 1.00 43.59 133 LYS A O 1
#

Foldseek 3Di:
DDPPPDDPPDDDPVNVVVVLLQCLVVLVVLLVVLVVVLVCCVVPNDDPDDPPDDDPPPPDDDDSVNVSVVSSVVSVVSSVVSVVSSVVVVVVLVVCVPPLCSQVSCPVRVVVPDPDPVVSVVVSVVVVVVVVD

pLDDT: mean 76.14, std 14.61, range [37.56, 93.31]

Radius of gyration: 22.28 Å; chains: 1; bounding box: 66×28×56 Å

Secondary structure (DSSP, 8-state):
------------HHHHHHHHHHHHHHHHHHHHHHHHHHHHHHHH-S-TT-TT------SS---HHHHHHHHHHHHHHHHHHHHHHHHHHHHHHHHTTTSTTHHHHIIIIIS-----HHHHHHHHHHHHHHHT-

Sequence (133 aa):
MKRQRLIKSDMSFYKKTEIVLYNYEKLKLAVKQKEEDIKYIRENGLPERSKSIVFFSTAGNMSAGDRYVELIEKYKADIAETERDIARIDNALDKVRDDKYFKIVELKYLKQEIKTDGEIADILEKEDHYRKK